Protein AF-A0A1V5HC84-F1 (afdb_monomer)

Sequence (159 aa):
MSVFSDSDVIDPLKGIHGASIRNIYAVGKEGFVMSFDPQDDAFPAVCSTSPAHGSEGVAVDADISAVFSAVMDPATVTGDTFTLVAGSDTVEGTVFYSDNTAVFDPDGNLAYATTYTATLSANVKDNLGVPLENDFRWTFTTQNEPTDKDGSCFISVAR

Secondary structure (DSSP, 8-state):
--PPPTT--PPP-TT--S----EEEEETTTEEEEE--TTSS----EEEEESPTTEEEE-TT--EEEEESS-B-GGG-STTTEEEEETTEEEPEEEEEETTEEEEEESSPPPTT-EEEEEE-TT-BBTTSPBPSS-EEEEEEEPPP---TT---------

Radius of gyration: 26.79 Å; Cα contacts (8 Å, |Δi|>4): 283; chains: 1; bounding box: 87×26×86 Å

Solvent-accessible surface area (backbone atoms only — not comparable to full-atom values): 9696 Å² total; per-residue (Å²): 142,82,84,84,69,101,76,77,77,74,72,82,77,88,72,85,80,66,74,70,76,78,49,87,46,75,48,82,96,80,46,71,52,78,50,76,61,90,75,57,74,71,56,45,43,78,75,47,49,39,69,41,72,73,38,69,61,37,63,44,81,57,57,41,36,39,32,42,74,44,63,55,29,62,91,37,56,34,59,91,29,48,42,41,29,46,8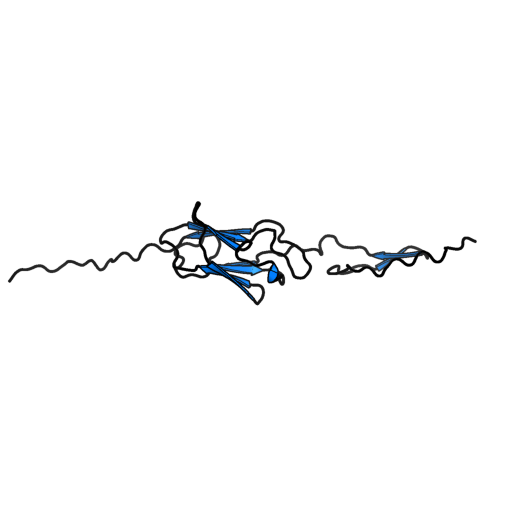8,88,46,74,59,64,52,50,55,46,69,56,94,40,28,42,36,39,40,56,78,58,68,52,6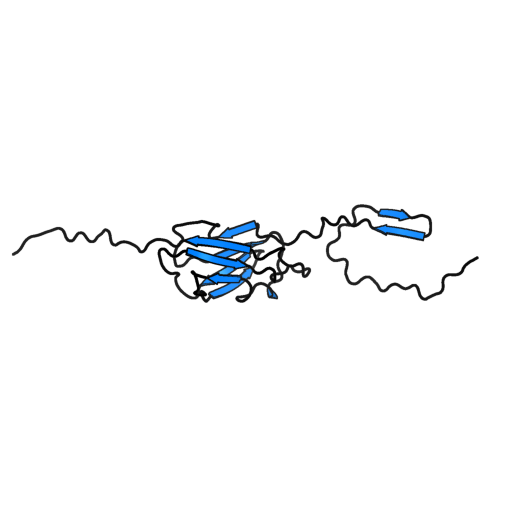3,59,64,36,59,35,40,40,35,38,38,33,74,29,24,29,75,84,67,50,36,28,84,52,65,48,73,43,36,35,24,24,25,67,70,86,72,74,83,76,73,70,88,78,78,88,79,92,132

Structure (mmCIF, N/CA/C/O backbone):
data_AF-A0A1V5HC84-F1
#
_entry.id   AF-A0A1V5HC84-F1
#
loop_
_atom_site.group_PDB
_atom_site.id
_atom_site.type_symbol
_atom_site.label_atom_id
_atom_site.label_alt_id
_atom_site.label_comp_id
_atom_site.label_asym_id
_atom_site.label_entity_id
_atom_site.label_seq_id
_atom_site.pdbx_PDB_ins_code
_atom_site.Cartn_x
_atom_site.Cartn_y
_atom_site.Cartn_z
_atom_site.occupancy
_atom_site.B_iso_or_equiv
_atom_site.auth_seq_id
_atom_site.auth_comp_id
_atom_site.auth_asym_id
_atom_site.auth_atom_id
_atom_site.pdbx_PDB_model_num
ATOM 1 N N . MET A 1 1 ? 41.690 11.823 -46.486 1.00 42.50 1 MET A N 1
ATOM 2 C CA . MET A 1 1 ? 42.104 10.426 -46.261 1.00 42.50 1 MET A CA 1
ATOM 3 C C . MET A 1 1 ? 42.328 10.283 -44.769 1.00 42.50 1 MET A C 1
ATOM 5 O O . MET A 1 1 ? 43.364 10.716 -44.291 1.00 42.50 1 MET A O 1
ATOM 9 N N . SER A 1 2 ? 41.332 9.815 -44.023 1.00 35.59 2 SER A N 1
ATOM 10 C CA . SER A 1 2 ? 41.530 9.456 -42.620 1.00 35.59 2 SER A CA 1
ATOM 11 C C . SER A 1 2 ? 40.749 8.178 -42.387 1.00 35.59 2 SER A C 1
ATOM 13 O O . SER A 1 2 ? 39.545 8.133 -42.619 1.00 35.59 2 SER A O 1
ATOM 15 N N . VAL A 1 3 ? 41.498 7.128 -42.092 1.00 36.50 3 VAL A N 1
ATOM 16 C CA . VAL A 1 3 ? 41.033 5.774 -41.818 1.00 36.50 3 VAL A CA 1
ATOM 17 C C . VAL A 1 3 ? 40.654 5.708 -40.341 1.00 36.50 3 VAL A C 1
ATOM 19 O O . VAL A 1 3 ? 41.474 6.063 -39.496 1.00 36.50 3 VAL A O 1
ATOM 22 N N . PHE A 1 4 ? 39.425 5.298 -40.033 1.00 37.28 4 PHE A N 1
ATOM 23 C CA . PHE A 1 4 ? 39.030 4.939 -38.670 1.00 37.28 4 PHE A CA 1
ATOM 24 C C . PHE A 1 4 ? 39.433 3.475 -38.420 1.00 37.28 4 PHE A C 1
ATOM 26 O O . PHE A 1 4 ? 39.323 2.639 -39.318 1.00 37.28 4 PHE A O 1
ATOM 33 N N . SER A 1 5 ? 40.020 3.210 -37.250 1.00 32.47 5 SER A N 1
ATOM 34 C CA . SER A 1 5 ? 40.596 1.920 -36.841 1.00 32.47 5 SER A CA 1
ATOM 35 C C . SER A 1 5 ? 39.511 0.990 -36.294 1.00 32.47 5 SER A C 1
ATOM 37 O O . SER A 1 5 ? 38.533 1.462 -35.729 1.00 32.47 5 SER A O 1
ATOM 39 N N . ASP A 1 6 ? 39.723 -0.324 -36.416 1.00 42.00 6 ASP A N 1
ATOM 40 C CA . ASP A 1 6 ? 38.833 -1.451 -36.063 1.00 42.00 6 ASP A CA 1
ATOM 41 C C . ASP A 1 6 ? 38.578 -1.614 -34.542 1.00 42.00 6 ASP A C 1
ATOM 43 O O . ASP A 1 6 ? 38.610 -2.706 -33.988 1.00 42.00 6 ASP A O 1
ATOM 47 N N . SER A 1 7 ? 38.403 -0.508 -33.818 1.00 43.16 7 SER A N 1
ATOM 48 C CA . SER A 1 7 ? 38.187 -0.474 -32.363 1.00 43.16 7 SER A CA 1
ATOM 49 C C . SER A 1 7 ? 36.873 0.209 -31.964 1.00 43.16 7 SER A C 1
ATOM 51 O O . SER A 1 7 ? 36.592 0.310 -30.775 1.00 43.16 7 SER A O 1
ATOM 53 N N . ASP A 1 8 ? 36.046 0.613 -32.935 1.00 42.12 8 ASP A N 1
ATOM 54 C CA . ASP A 1 8 ? 34.770 1.320 -32.721 1.00 42.12 8 ASP A CA 1
ATOM 55 C C . ASP A 1 8 ? 33.550 0.378 -32.660 1.00 42.12 8 ASP A C 1
ATOM 57 O O . ASP A 1 8 ? 32.413 0.778 -32.923 1.00 42.12 8 ASP A O 1
ATOM 61 N N . VAL A 1 9 ? 33.758 -0.895 -32.307 1.00 41.84 9 VAL A N 1
ATOM 62 C CA . VAL A 1 9 ? 32.649 -1.799 -31.975 1.00 41.84 9 VAL A CA 1
ATOM 63 C C . VAL A 1 9 ? 32.125 -1.396 -30.597 1.00 41.84 9 VAL A C 1
ATOM 65 O O . VAL A 1 9 ? 32.580 -1.896 -29.573 1.00 41.84 9 VAL A O 1
ATOM 68 N N . ILE A 1 10 ? 31.191 -0.443 -30.568 1.00 45.38 10 ILE A N 1
ATOM 69 C CA . ILE A 1 10 ? 30.398 -0.157 -29.372 1.00 45.38 10 ILE A CA 1
ATOM 70 C C . ILE A 1 10 ? 29.567 -1.417 -29.096 1.00 45.38 10 ILE A C 1
ATOM 72 O O . ILE A 1 10 ? 28.812 -1.854 -29.969 1.00 45.38 10 ILE A O 1
ATOM 76 N N . ASP A 1 11 ? 29.733 -2.018 -27.916 1.00 44.12 11 ASP A N 1
ATOM 77 C CA . ASP A 1 11 ? 28.953 -3.182 -27.488 1.00 44.12 11 ASP A CA 1
ATOM 78 C C . ASP A 1 11 ? 27.448 -2.961 -27.753 1.00 44.12 11 ASP A C 1
ATOM 80 O O . ASP A 1 11 ? 26.952 -1.842 -27.568 1.00 44.12 11 ASP A O 1
ATOM 84 N N . PRO A 1 12 ? 26.685 -3.996 -28.164 1.00 40.12 12 PRO A N 1
ATOM 85 C CA . PRO A 1 12 ? 25.242 -3.870 -28.320 1.00 40.12 12 PRO A CA 1
ATOM 86 C C . PRO A 1 12 ? 24.648 -3.386 -26.996 1.00 40.12 12 PRO A C 1
ATOM 88 O O . PRO A 1 12 ? 24.778 -4.056 -25.970 1.00 40.12 12 PRO A O 1
ATOM 91 N N . LEU A 1 13 ? 24.032 -2.200 -27.026 1.00 42.53 13 LEU A N 1
ATOM 92 C CA . LEU A 1 13 ? 23.479 -1.523 -25.856 1.00 42.53 13 LEU A CA 1
ATOM 93 C C . LEU A 1 13 ? 22.470 -2.435 -25.151 1.00 42.53 13 LEU A C 1
ATOM 95 O O . LEU A 1 13 ? 21.302 -2.536 -25.528 1.00 42.53 13 LEU A O 1
ATOM 99 N N . LYS A 1 14 ? 22.935 -3.102 -24.099 1.00 44.41 14 LYS A N 1
ATOM 100 C CA . LYS A 1 14 ? 22.118 -3.874 -23.171 1.00 44.41 14 LYS A CA 1
ATOM 101 C C . LYS A 1 14 ? 21.390 -2.867 -22.274 1.00 44.41 14 LYS A C 1
ATOM 103 O O . LYS A 1 14 ? 21.866 -2.568 -21.186 1.00 44.41 14 LYS A O 1
ATOM 108 N N . GLY A 1 15 ? 20.306 -2.260 -22.765 1.00 38.81 15 GLY A N 1
ATOM 109 C CA . GLY A 1 15 ? 19.580 -1.280 -21.949 1.00 38.81 15 GLY A CA 1
ATOM 110 C C . GLY A 1 15 ? 18.529 -0.377 -22.591 1.00 38.81 15 GLY A C 1
ATOM 111 O O . GLY A 1 15 ? 18.081 0.526 -21.899 1.00 38.81 15 GLY A O 1
ATOM 112 N N . ILE A 1 16 ? 18.089 -0.556 -23.843 1.00 43.66 16 ILE A N 1
ATOM 113 C CA . ILE A 1 16 ? 16.933 0.229 -24.328 1.00 43.66 16 ILE A CA 1
ATOM 114 C C . ILE A 1 16 ? 15.645 -0.519 -23.981 1.00 43.66 16 ILE A C 1
ATOM 116 O O . ILE A 1 16 ? 15.026 -1.158 -24.827 1.00 43.66 16 ILE A O 1
ATOM 120 N N . HIS A 1 17 ? 15.281 -0.507 -22.703 1.00 41.09 17 HIS A N 1
ATOM 121 C CA . HIS A 1 17 ? 13.980 -0.971 -22.240 1.00 41.09 17 HIS A CA 1
ATOM 122 C C . HIS A 1 17 ? 13.134 0.276 -21.963 1.00 41.09 17 HIS A C 1
ATOM 124 O O . HIS A 1 17 ? 13.370 0.955 -20.976 1.00 41.09 17 HIS A O 1
ATOM 130 N N . GLY A 1 18 ? 12.215 0.617 -22.875 1.00 43.56 18 GLY A N 1
ATOM 131 C CA . GLY A 1 18 ? 11.195 1.655 -22.649 1.00 43.56 18 GLY A CA 1
ATOM 132 C C . GLY A 1 18 ? 11.148 2.813 -23.651 1.00 43.56 18 GLY A C 1
ATOM 133 O O . GLY A 1 18 ? 10.075 3.347 -23.884 1.00 43.56 18 GLY A O 1
ATOM 134 N N . ALA A 1 19 ? 12.244 3.180 -24.319 1.00 44.97 19 ALA A N 1
ATOM 135 C CA . ALA A 1 19 ? 12.236 4.397 -25.138 1.00 44.97 19 ALA A CA 1
ATOM 136 C C . ALA A 1 19 ? 11.497 4.238 -26.486 1.00 44.97 19 ALA A C 1
ATOM 138 O O . ALA A 1 19 ? 12.014 3.604 -27.414 1.00 44.97 19 ALA A O 1
ATOM 139 N N . SER A 1 20 ? 10.335 4.882 -26.646 1.00 48.16 20 SER A N 1
ATOM 140 C CA . SER A 1 20 ? 9.715 5.080 -27.958 1.00 48.16 20 SER A CA 1
ATOM 141 C C . SER A 1 20 ? 10.559 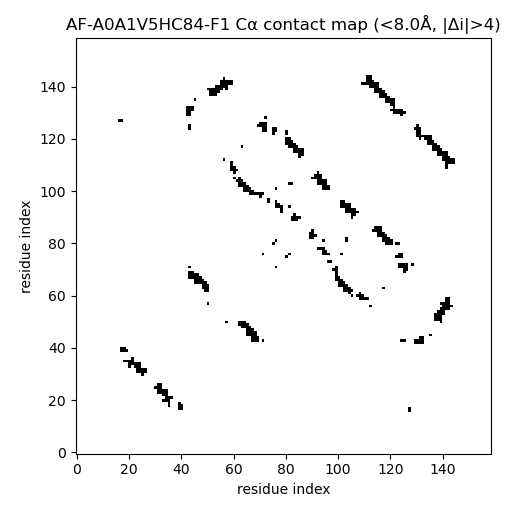6.061 -28.778 1.00 48.16 20 SER A C 1
ATOM 143 O O . SER A 1 20 ? 10.581 7.271 -28.539 1.00 48.16 20 SER A O 1
ATOM 145 N N . ILE A 1 21 ? 11.305 5.549 -29.760 1.00 52.12 21 ILE A N 1
ATOM 146 C CA . ILE A 1 21 ? 12.053 6.384 -30.708 1.00 52.12 21 ILE A CA 1
ATOM 147 C C . ILE A 1 21 ? 11.028 7.124 -31.579 1.00 52.12 21 ILE A C 1
ATOM 149 O O . ILE A 1 21 ? 10.529 6.572 -32.559 1.00 52.12 21 ILE A O 1
ATOM 153 N N . ARG A 1 22 ? 10.696 8.376 -31.235 1.00 45.62 22 ARG A N 1
ATOM 154 C CA . ARG A 1 22 ? 9.749 9.185 -32.026 1.00 45.62 22 ARG A CA 1
ATOM 155 C C . ARG A 1 22 ? 10.325 9.575 -33.384 1.00 45.62 22 ARG A C 1
ATOM 157 O O . ARG A 1 22 ? 9.687 9.350 -34.408 1.00 45.62 22 ARG A O 1
ATOM 164 N N . ASN A 1 23 ? 11.523 10.160 -33.398 1.00 44.16 23 ASN A N 1
ATOM 165 C CA . ASN A 1 23 ? 12.083 10.764 -34.603 1.00 44.16 23 ASN A CA 1
ATOM 166 C C . ASN A 1 23 ? 13.476 10.237 -34.916 1.00 44.16 23 ASN A C 1
ATOM 168 O O . ASN A 1 23 ? 14.346 10.165 -34.043 1.00 44.16 23 ASN A O 1
ATOM 172 N N . ILE A 1 24 ? 13.673 9.949 -36.206 1.00 54.66 24 ILE A N 1
ATOM 173 C CA . ILE A 1 24 ? 14.945 9.522 -36.763 1.00 54.66 24 ILE A CA 1
ATOM 174 C C . ILE A 1 24 ? 15.551 10.627 -37.656 1.00 54.66 24 ILE A C 1
ATOM 176 O O . ILE A 1 24 ? 15.213 10.742 -38.829 1.00 54.66 24 ILE A O 1
ATOM 180 N N . TYR A 1 25 ? 16.435 11.469 -37.110 1.00 54.53 25 TYR A N 1
ATOM 181 C CA . TYR A 1 25 ? 17.248 12.461 -37.820 1.00 54.53 25 TYR A CA 1
ATOM 182 C C . TYR A 1 25 ? 18.607 11.934 -38.303 1.00 54.53 25 TYR A C 1
ATOM 184 O O . TYR A 1 25 ? 19.512 11.668 -37.507 1.00 54.53 25 TYR A O 1
ATOM 192 N N . ALA A 1 26 ? 18.797 11.870 -39.620 1.00 52.59 26 ALA A N 1
ATOM 193 C CA . ALA A 1 26 ? 20.124 11.681 -40.200 1.00 52.59 26 ALA A CA 1
ATOM 194 C C . ALA A 1 26 ? 21.032 12.881 -39.868 1.00 52.59 26 ALA A C 1
ATOM 196 O O . ALA A 1 26 ? 20.659 14.032 -40.103 1.00 52.59 26 ALA A O 1
ATOM 197 N N . VAL A 1 27 ? 22.234 12.615 -39.360 1.00 53.31 27 VAL A N 1
ATOM 198 C CA . VAL A 1 27 ? 23.255 13.630 -39.086 1.00 53.31 27 VAL A CA 1
ATOM 199 C C . VAL A 1 27 ? 24.407 13.444 -40.057 1.00 53.31 27 VAL A C 1
ATOM 201 O O . VAL A 1 27 ? 25.345 12.675 -39.847 1.00 53.31 27 VAL A O 1
ATOM 204 N N . GLY A 1 28 ? 24.316 14.175 -41.167 1.00 64.44 28 GLY A N 1
ATOM 205 C CA . GLY A 1 28 ? 25.318 14.129 -42.225 1.00 64.44 28 GLY A CA 1
ATOM 206 C C . GLY A 1 28 ? 25.493 12.720 -42.800 1.00 64.44 28 GLY A C 1
ATOM 207 O O . GLY A 1 28 ? 24.524 11.997 -43.009 1.00 64.44 28 GLY A O 1
ATOM 208 N N . LYS A 1 29 ? 26.743 12.350 -43.088 1.00 54.66 29 LYS A N 1
ATOM 209 C CA . LYS A 1 29 ? 27.121 11.026 -43.619 1.00 54.66 29 LYS A CA 1
ATOM 210 C C . LYS A 1 29 ? 27.523 10.042 -42.513 1.00 54.66 29 LYS A C 1
ATOM 212 O O . LYS A 1 29 ? 27.851 8.903 -42.816 1.00 54.66 29 LYS A O 1
ATOM 217 N N . GLU A 1 30 ? 27.533 10.513 -41.267 1.00 56.09 30 GLU A N 1
ATOM 218 C CA . GLU A 1 30 ? 28.289 9.919 -40.159 1.00 56.09 30 GLU A CA 1
ATOM 219 C C . GLU A 1 30 ? 27.384 9.274 -39.100 1.00 56.09 30 GLU A C 1
ATOM 221 O O . GLU A 1 30 ? 27.877 8.687 -38.145 1.00 56.09 30 GLU A O 1
ATOM 226 N N . GLY A 1 31 ? 26.058 9.344 -39.254 1.00 56.41 31 GLY A N 1
ATOM 227 C CA . GLY A 1 31 ? 25.159 8.548 -38.427 1.00 56.41 31 GLY A CA 1
ATOM 228 C C . GLY A 1 31 ? 23.759 9.114 -38.262 1.00 56.41 31 GLY A C 1
ATOM 229 O O . GLY A 1 31 ? 23.346 10.076 -38.908 1.00 56.41 31 GLY A O 1
ATOM 230 N N . PHE A 1 32 ? 23.020 8.463 -37.376 1.00 65.12 32 PHE A N 1
ATOM 231 C CA . PHE A 1 32 ? 21.646 8.762 -37.020 1.00 65.12 32 PHE A CA 1
ATOM 232 C C . PHE A 1 32 ? 21.602 9.183 -35.535 1.00 65.12 32 PHE A C 1
ATOM 234 O O . PHE A 1 32 ? 22.146 8.464 -34.699 1.00 65.12 32 PHE A O 1
ATOM 241 N N . VAL A 1 33 ? 20.994 10.333 -35.193 1.00 56.69 33 VAL A N 1
ATOM 242 C CA . VAL A 1 33 ? 20.792 10.738 -33.782 1.00 56.69 33 VAL A CA 1
ATOM 243 C C . VAL A 1 33 ? 19.372 10.443 -33.323 1.00 56.69 33 VAL A C 1
ATOM 245 O O . VAL A 1 33 ? 18.403 11.008 -33.830 1.00 56.69 33 VAL A O 1
ATOM 248 N N . MET A 1 34 ? 19.247 9.577 -32.324 1.00 57.22 34 MET A N 1
ATOM 249 C CA . MET A 1 34 ? 17.974 9.307 -31.660 1.00 57.22 34 MET A CA 1
ATOM 250 C C . MET A 1 34 ? 17.628 10.472 -30.734 1.00 57.22 34 MET A C 1
ATOM 252 O O . MET A 1 34 ? 18.382 10.779 -29.814 1.00 57.22 34 MET A O 1
ATOM 256 N N . SER A 1 35 ? 16.495 11.131 -30.982 1.00 52.38 35 SER A N 1
ATOM 257 C CA . SER A 1 35 ? 15.913 12.051 -30.006 1.00 52.38 35 SER A CA 1
ATOM 258 C C . SER A 1 35 ? 15.035 11.241 -29.067 1.00 52.38 35 SER A C 1
ATOM 260 O O . SER A 1 35 ? 13.996 10.729 -29.483 1.00 52.38 35 SER A O 1
ATOM 262 N N . PHE A 1 36 ? 15.457 11.138 -27.814 1.00 53.03 36 PHE A N 1
ATOM 263 C CA . PHE A 1 36 ? 14.631 10.604 -26.742 1.00 53.03 36 PHE A CA 1
ATOM 264 C C . PHE A 1 36 ? 13.775 11.739 -26.187 1.00 53.03 36 PHE A C 1
ATOM 266 O O . PHE A 1 36 ? 14.276 12.840 -25.959 1.00 53.03 36 PHE A O 1
ATOM 273 N N . ASP A 1 37 ? 12.481 11.491 -26.031 1.00 46.78 37 ASP A N 1
ATOM 274 C CA . ASP A 1 37 ? 11.596 12.391 -25.304 1.00 46.78 37 ASP A CA 1
ATOM 275 C C . ASP A 1 37 ? 11.717 12.019 -23.818 1.00 46.78 37 ASP A C 1
ATOM 277 O O . ASP A 1 37 ? 11.322 10.911 -23.456 1.00 46.78 37 ASP A O 1
ATOM 281 N N . PRO A 1 38 ? 12.292 12.866 -22.945 1.00 48.75 38 PRO A N 1
ATOM 282 C CA . PRO A 1 38 ? 12.490 12.538 -21.530 1.00 48.75 38 PRO A CA 1
ATOM 283 C C . PRO A 1 38 ? 11.176 12.379 -20.737 1.00 48.75 38 PRO A C 1
ATOM 285 O O . PRO A 1 38 ? 11.217 12.213 -19.524 1.00 48.75 38 PRO A O 1
ATOM 288 N N . GLN A 1 39 ? 10.015 12.446 -21.399 1.00 41.56 39 GLN A N 1
ATOM 289 C CA . GLN A 1 39 ? 8.700 12.145 -20.829 1.00 41.56 39 GLN A CA 1
ATOM 290 C C . GLN A 1 39 ? 8.257 10.677 -20.977 1.00 41.56 39 GLN A C 1
ATOM 292 O O . GLN A 1 39 ? 7.197 10.337 -20.463 1.00 41.56 39 GLN A O 1
ATOM 297 N N . ASP A 1 40 ? 9.024 9.814 -21.653 1.00 48.00 40 ASP A N 1
ATOM 298 C CA . ASP A 1 40 ? 8.654 8.401 -21.883 1.00 48.00 40 ASP A CA 1
ATOM 299 C C . ASP A 1 40 ? 9.285 7.426 -20.869 1.00 48.00 40 ASP A C 1
ATOM 301 O O . ASP A 1 40 ? 9.465 6.247 -21.151 1.00 48.00 40 ASP A O 1
ATOM 305 N N . ASP A 1 41 ? 9.635 7.937 -19.687 1.00 54.19 41 ASP A N 1
ATOM 306 C CA . ASP A 1 41 ? 9.989 7.155 -18.498 1.00 54.19 41 ASP A CA 1
ATOM 307 C C . ASP A 1 41 ? 8.995 7.550 -17.397 1.00 54.19 41 ASP A C 1
ATOM 309 O O . ASP A 1 41 ? 9.298 8.254 -16.430 1.00 54.19 41 ASP A O 1
ATOM 313 N N . ALA A 1 42 ? 7.719 7.254 -17.658 1.00 72.19 42 ALA A N 1
ATOM 314 C CA . ALA A 1 42 ? 6.647 7.576 -16.733 1.00 72.19 42 ALA A CA 1
ATOM 315 C C . ALA A 1 42 ? 6.786 6.672 -15.507 1.00 72.19 42 ALA A C 1
ATOM 317 O O . ALA A 1 42 ? 6.553 5.467 -15.599 1.00 72.19 42 ALA A O 1
ATOM 318 N N . PHE A 1 43 ? 7.150 7.263 -14.366 1.00 84.75 43 PHE A N 1
ATOM 319 C CA . PHE A 1 43 ? 7.140 6.567 -13.084 1.00 84.75 43 PHE A CA 1
ATOM 320 C C . PHE A 1 43 ? 5.811 5.816 -12.905 1.00 84.75 43 PHE A C 1
ATOM 322 O O . PHE A 1 43 ? 4.743 6.382 -13.186 1.00 84.75 43 PHE A O 1
ATOM 329 N N . PRO A 1 44 ? 5.840 4.566 -12.415 1.00 89.44 44 PRO A N 1
ATOM 330 C CA . PRO A 1 44 ? 4.626 3.892 -12.003 1.00 89.44 44 PRO A CA 1
ATOM 331 C C . PRO A 1 44 ? 3.889 4.742 -10.963 1.00 89.44 44 PRO A C 1
ATOM 333 O O . PRO A 1 44 ? 4.494 5.383 -10.101 1.00 89.44 44 PRO A O 1
ATOM 336 N N . ALA A 1 45 ? 2.566 4.753 -11.051 1.00 90.12 45 ALA A N 1
ATOM 337 C CA . ALA A 1 45 ? 1.697 5.521 -10.174 1.00 90.12 45 ALA A CA 1
ATOM 338 C C . ALA A 1 45 ? 0.607 4.620 -9.598 1.00 90.12 45 ALA A C 1
ATOM 340 O O . ALA A 1 45 ? 0.226 3.623 -10.208 1.00 90.12 45 ALA A O 1
ATOM 341 N N . VAL A 1 46 ? 0.069 4.996 -8.440 1.00 95.56 46 VAL A N 1
ATOM 342 C CA . VAL A 1 46 ? -1.124 4.357 -7.876 1.00 95.56 46 VAL A CA 1
ATOM 343 C C . VAL A 1 46 ? -2.360 5.040 -8.464 1.00 95.56 46 VAL A C 1
ATOM 345 O O . VAL A 1 46 ? -2.573 6.235 -8.266 1.00 95.56 46 VAL A O 1
ATOM 348 N N . CYS A 1 47 ? -3.168 4.292 -9.211 1.00 94.19 47 CYS A N 1
ATOM 349 C CA . CYS A 1 47 ? -4.386 4.781 -9.856 1.00 94.19 47 CYS A CA 1
ATOM 350 C C . CYS A 1 47 ? -5.579 4.830 -8.899 1.00 94.19 47 CYS A C 1
ATOM 352 O O . CYS A 1 47 ? -6.412 5.732 -8.993 1.00 94.19 47 CYS A O 1
ATOM 354 N N . SER A 1 48 ? -5.687 3.853 -8.001 1.00 95.19 48 SER A N 1
ATOM 355 C CA . SER A 1 48 ? -6.778 3.765 -7.031 1.00 95.19 48 SER A CA 1
ATOM 356 C C . SER A 1 48 ? -6.383 2.922 -5.825 1.00 95.19 48 SER A C 1
ATOM 358 O O . SER A 1 48 ? -5.477 2.091 -5.900 1.00 95.19 48 SER A O 1
ATOM 360 N N . THR A 1 49 ? -7.090 3.133 -4.716 1.00 98.38 49 THR A N 1
ATOM 361 C CA . THR A 1 49 ? -6.957 2.332 -3.498 1.00 98.38 49 THR A CA 1
ATOM 362 C C . THR A 1 49 ? -8.319 1.885 -2.993 1.00 98.38 49 THR A C 1
ATOM 364 O O . THR A 1 49 ? -9.327 2.569 -3.196 1.00 98.38 49 THR A O 1
ATOM 367 N N . SER A 1 50 ? -8.340 0.754 -2.299 1.00 97.56 50 SER A N 1
ATOM 368 C CA . SER A 1 50 ? -9.477 0.300 -1.507 1.00 97.56 50 SER A CA 1
ATOM 369 C C . SER A 1 50 ? -8.960 -0.144 -0.141 1.00 97.56 50 SER A C 1
ATOM 371 O O . SER A 1 50 ? -8.171 -1.071 -0.105 1.00 97.56 50 SER A O 1
ATOM 373 N N . PRO A 1 51 ? -9.351 0.478 0.975 1.00 98.31 51 PRO A N 1
ATOM 374 C CA . PRO A 1 51 ? -10.251 1.619 1.061 1.00 98.31 51 PRO A CA 1
ATOM 375 C C . PRO A 1 51 ? -9.710 2.865 0.344 1.00 98.31 51 PRO A C 1
ATOM 377 O O . PRO A 1 51 ? -8.498 3.072 0.218 1.00 98.31 51 PRO A O 1
ATOM 380 N N . ALA A 1 52 ? -10.624 3.705 -0.145 1.00 97.81 52 ALA A N 1
ATOM 381 C CA . ALA A 1 52 ? -10.257 4.979 -0.755 1.00 97.81 52 ALA A CA 1
ATOM 382 C C . ALA A 1 52 ? -9.654 5.923 0.300 1.00 97.81 52 ALA A C 1
ATOM 384 O O . ALA A 1 52 ? -10.029 5.869 1.476 1.00 97.81 52 ALA A O 1
ATOM 385 N N . HIS A 1 53 ? -8.750 6.809 -0.122 1.00 97.56 53 HIS A N 1
ATOM 386 C CA . HIS A 1 53 ? -8.164 7.816 0.763 1.00 97.56 53 HIS A CA 1
ATOM 387 C C . HIS A 1 53 ? -9.247 8.655 1.463 1.00 97.56 53 HIS A C 1
ATOM 389 O O . HIS A 1 53 ? -10.119 9.225 0.808 1.00 97.56 53 HIS A O 1
ATOM 395 N N . GLY A 1 54 ? -9.174 8.738 2.791 1.00 96.88 54 GLY A N 1
ATOM 396 C CA . GLY A 1 54 ? -10.113 9.472 3.635 1.00 96.88 54 GLY A CA 1
ATOM 397 C C . GLY A 1 54 ? -11.464 8.783 3.842 1.00 96.88 54 GLY A C 1
ATOM 398 O O . GLY A 1 54 ? -12.384 9.422 4.343 1.00 96.88 54 GLY A O 1
ATOM 399 N N . SER A 1 55 ? -11.617 7.514 3.451 1.00 97.62 55 SER A N 1
ATOM 400 C CA . SER A 1 55 ? -12.855 6.768 3.709 1.00 97.62 55 SER A CA 1
ATOM 401 C C . SER A 1 55 ? -13.079 6.525 5.204 1.00 97.62 55 SER A C 1
ATOM 403 O O . SER A 1 55 ? -12.139 6.326 5.972 1.00 97.62 55 SER A O 1
ATOM 405 N N . GLU A 1 56 ? -14.346 6.527 5.608 1.00 97.75 56 GLU A N 1
ATOM 406 C CA . GLU A 1 56 ? -14.800 6.248 6.971 1.00 97.75 56 GLU A CA 1
ATOM 407 C C . GLU A 1 56 ? -15.755 5.051 6.962 1.00 97.75 56 GLU A C 1
ATOM 409 O O . GLU A 1 56 ? -16.348 4.728 5.930 1.00 97.75 56 GLU A O 1
ATOM 414 N N . GLY A 1 57 ? -15.946 4.407 8.115 1.00 96.56 57 GLY A N 1
ATOM 415 C CA . GLY A 1 57 ? -16.877 3.283 8.216 1.00 96.56 57 GLY A CA 1
ATOM 416 C C . GLY A 1 57 ? -16.366 2.004 7.553 1.00 96.56 57 GLY A C 1
ATOM 417 O O . GLY A 1 57 ? -17.168 1.137 7.215 1.00 96.56 57 GLY A O 1
ATOM 418 N N . VAL A 1 58 ? -15.053 1.888 7.346 1.00 98.00 58 VAL A N 1
ATOM 419 C CA . VAL A 1 58 ? -14.438 0.705 6.735 1.00 98.00 58 VAL A CA 1
ATOM 420 C C . VAL A 1 58 ? -14.640 -0.510 7.641 1.00 98.00 58 VAL A C 1
ATOM 422 O O . VAL A 1 58 ? -14.481 -0.415 8.861 1.00 98.00 58 VAL A O 1
ATOM 425 N N . ALA A 1 59 ? -15.003 -1.652 7.060 1.00 97.94 59 ALA A N 1
ATOM 426 C CA . ALA A 1 59 ? -15.154 -2.888 7.817 1.00 97.94 59 ALA A CA 1
ATOM 427 C C . ALA A 1 59 ? -13.821 -3.279 8.484 1.00 97.94 59 ALA A C 1
ATOM 429 O O . ALA A 1 59 ? -12.744 -3.036 7.945 1.00 97.94 59 ALA A O 1
ATOM 430 N N . VAL A 1 60 ? -13.884 -3.844 9.688 1.00 97.94 60 VAL A N 1
ATOM 431 C CA . VAL A 1 60 ? -12.672 -4.190 10.452 1.00 97.94 60 VAL A CA 1
ATOM 432 C C . VAL A 1 60 ? -11.928 -5.400 9.882 1.00 97.94 60 VAL A C 1
ATOM 434 O O . VAL A 1 60 ? -10.772 -5.610 10.213 1.00 97.94 60 VAL A O 1
ATOM 437 N N . ASP A 1 61 ? -12.579 -6.184 9.033 1.00 97.06 61 ASP A N 1
ATOM 438 C CA . ASP A 1 61 ? -12.054 -7.335 8.292 1.00 97.06 61 ASP A CA 1
ATOM 439 C C . ASP A 1 61 ? -11.739 -6.984 6.825 1.00 97.06 61 ASP A C 1
ATOM 441 O O . ASP A 1 61 ? -11.671 -7.865 5.974 1.00 97.06 61 ASP A O 1
ATOM 445 N N . ALA A 1 62 ? -11.612 -5.693 6.503 1.00 96.38 62 ALA A N 1
ATOM 446 C CA . ALA A 1 62 ? -11.349 -5.251 5.142 1.00 96.38 62 ALA A CA 1
ATOM 447 C C . ALA A 1 62 ? -9.882 -5.448 4.741 1.00 96.38 62 ALA A C 1
ATOM 449 O O . ALA A 1 62 ? -8.977 -4.992 5.442 1.00 96.38 62 ALA A O 1
ATOM 450 N N . ASP A 1 63 ? -9.684 -5.991 3.541 1.00 97.75 63 ASP A N 1
ATOM 451 C CA . ASP A 1 63 ? -8.404 -5.957 2.838 1.00 97.75 63 ASP A CA 1
ATOM 452 C C . ASP A 1 63 ? -8.062 -4.541 2.365 1.00 97.75 63 ASP A C 1
ATOM 454 O O . ASP A 1 63 ? -8.937 -3.730 2.030 1.00 97.75 63 ASP A O 1
ATOM 458 N N . ILE A 1 64 ? -6.762 -4.268 2.262 1.00 98.44 64 ILE A N 1
ATOM 459 C CA . ILE A 1 64 ? -6.229 -2.989 1.808 1.00 98.44 64 ILE A CA 1
ATOM 460 C C . ILE A 1 64 ? -5.513 -3.208 0.479 1.00 98.44 64 ILE A C 1
ATOM 462 O O . ILE A 1 64 ? -4.545 -3.948 0.401 1.00 98.44 64 ILE A O 1
ATOM 466 N N . SER A 1 65 ? -5.948 -2.546 -0.585 1.00 98.19 65 SER A N 1
ATOM 467 C CA . SER A 1 65 ? -5.407 -2.723 -1.926 1.00 98.19 65 SER A CA 1
ATOM 468 C C . SER A 1 65 ? -5.083 -1.418 -2.639 1.00 98.19 65 SER A C 1
ATOM 470 O O . SER A 1 65 ? -5.639 -0.354 -2.346 1.00 98.19 65 SER A O 1
ATOM 472 N N . ALA A 1 66 ? -4.164 -1.523 -3.596 1.00 98.12 66 ALA A N 1
ATOM 473 C CA . ALA A 1 66 ? -3.722 -0.445 -4.465 1.00 98.12 66 ALA A CA 1
ATOM 474 C C . ALA A 1 66 ? -3.528 -0.963 -5.894 1.00 98.12 66 ALA A C 1
ATOM 476 O O . ALA A 1 66 ? -2.860 -1.976 -6.109 1.00 98.12 66 ALA A O 1
ATOM 477 N N . VAL A 1 67 ? -4.097 -0.251 -6.867 1.00 97.31 67 VAL A N 1
ATOM 478 C CA . VAL A 1 67 ? -3.979 -0.556 -8.299 1.00 97.31 67 VAL A CA 1
ATOM 479 C C . VAL A 1 67 ? -2.941 0.367 -8.922 1.00 97.31 67 VAL A C 1
ATOM 481 O O . VAL A 1 67 ? -3.027 1.585 -8.762 1.00 97.31 67 VAL A O 1
ATOM 484 N N . PHE A 1 68 ? -1.985 -0.193 -9.656 1.00 95.50 68 PHE A N 1
ATOM 485 C CA . PHE A 1 68 ? -0.897 0.550 -10.292 1.00 95.50 68 PHE A CA 1
ATOM 486 C C . PHE A 1 68 ? -1.170 0.845 -11.772 1.00 95.50 68 PHE A C 1
ATOM 488 O O . PHE A 1 68 ? -1.856 0.089 -12.459 1.00 95.50 68 PHE A O 1
ATOM 495 N N . SER A 1 69 ? -0.572 1.922 -12.286 1.00 89.69 69 SER A N 1
ATOM 496 C CA . SER A 1 69 ? -0.635 2.323 -13.699 1.00 89.69 69 SER A CA 1
ATOM 497 C C . SER A 1 69 ? 0.184 1.428 -14.635 1.00 89.69 69 SER A C 1
ATOM 499 O O . SER A 1 69 ? -0.014 1.468 -15.849 1.00 89.69 69 SER A O 1
ATOM 501 N N . ALA A 1 70 ? 1.102 0.635 -14.080 1.00 87.81 70 ALA A N 1
ATOM 502 C CA . ALA A 1 70 ? 2.018 -0.239 -14.800 1.00 87.81 70 ALA A CA 1
ATOM 503 C C . ALA A 1 70 ? 2.164 -1.586 -14.082 1.00 87.81 70 ALA A C 1
ATOM 505 O O . ALA A 1 70 ? 1.748 -1.747 -12.931 1.00 87.81 70 ALA A O 1
ATOM 506 N N . VAL A 1 71 ? 2.698 -2.583 -14.794 1.00 92.00 71 VAL A N 1
ATOM 507 C CA . VAL A 1 71 ? 2.951 -3.911 -14.220 1.00 92.00 71 VAL A CA 1
ATOM 508 C C . VAL A 1 71 ? 4.171 -3.819 -13.308 1.00 92.00 71 VAL A C 1
ATOM 510 O O . VAL A 1 71 ? 5.276 -3.544 -13.775 1.00 92.00 71 VAL A O 1
ATOM 513 N N . MET A 1 72 ? 3.950 -4.059 -12.020 1.00 94.38 72 MET A N 1
ATOM 514 C CA . MET A 1 72 ? 4.966 -4.007 -10.975 1.00 94.38 72 MET A CA 1
ATOM 515 C C . MET A 1 72 ? 5.768 -5.309 -10.919 1.00 94.38 72 MET A C 1
ATOM 517 O O . MET A 1 72 ? 5.233 -6.367 -11.255 1.00 94.38 72 MET A O 1
ATOM 521 N N . ASP A 1 73 ? 7.020 -5.234 -10.466 1.00 95.00 73 ASP A N 1
ATOM 522 C CA . ASP A 1 73 ? 7.820 -6.407 -10.117 1.00 95.00 73 ASP A CA 1
ATOM 523 C C . ASP A 1 73 ? 7.294 -6.987 -8.792 1.00 95.00 73 ASP A C 1
ATOM 525 O O . ASP A 1 73 ? 7.472 -6.356 -7.737 1.00 95.00 73 ASP A O 1
ATOM 529 N N . PRO A 1 74 ? 6.681 -8.189 -8.803 1.00 95.00 74 PRO A N 1
ATOM 530 C CA . PRO A 1 74 ? 6.122 -8.803 -7.602 1.00 95.00 74 PRO A CA 1
ATOM 531 C C . PRO A 1 74 ? 7.163 -9.024 -6.498 1.00 95.00 74 PRO A C 1
ATOM 533 O O . PRO A 1 74 ? 6.806 -9.038 -5.326 1.00 95.00 74 PRO A O 1
ATOM 536 N N . ALA A 1 75 ? 8.450 -9.169 -6.838 1.00 95.69 75 ALA A N 1
ATOM 537 C CA . ALA A 1 75 ? 9.512 -9.349 -5.849 1.00 95.69 75 ALA A CA 1
ATOM 538 C C . ALA A 1 75 ? 9.770 -8.086 -5.009 1.00 95.69 75 ALA A C 1
ATOM 540 O O . ALA A 1 75 ? 10.395 -8.167 -3.952 1.00 95.69 75 ALA A O 1
ATOM 541 N N . THR A 1 76 ? 9.303 -6.925 -5.477 1.00 96.75 76 THR A N 1
ATOM 542 C CA . THR A 1 76 ? 9.442 -5.640 -4.778 1.00 96.75 76 THR A CA 1
ATOM 543 C C . THR A 1 76 ? 8.193 -5.227 -4.009 1.00 96.75 76 THR A C 1
ATOM 545 O O . THR A 1 76 ? 8.266 -4.278 -3.236 1.00 96.75 76 THR A O 1
ATOM 548 N N . VAL A 1 77 ? 7.074 -5.936 -4.186 1.00 97.25 77 VAL A N 1
ATOM 549 C CA . VAL A 1 77 ? 5.813 -5.719 -3.466 1.00 97.25 77 VAL A CA 1
ATOM 550 C C . VAL A 1 77 ? 5.743 -6.727 -2.318 1.00 97.25 77 VAL A C 1
ATOM 552 O O . VAL A 1 77 ? 5.345 -7.875 -2.494 1.00 97.25 77 VAL A O 1
ATOM 555 N N . THR A 1 78 ? 6.186 -6.310 -1.137 1.00 96.69 78 THR A N 1
ATOM 556 C CA . THR A 1 78 ? 6.382 -7.165 0.045 1.00 96.69 78 THR A CA 1
ATOM 557 C C . THR A 1 78 ? 5.844 -6.484 1.304 1.00 96.69 78 THR A C 1
ATOM 559 O O . THR A 1 78 ? 5.511 -5.300 1.275 1.00 96.69 78 THR A O 1
ATOM 562 N N . GLY A 1 79 ? 5.815 -7.196 2.436 1.00 94.50 79 GLY A N 1
ATOM 563 C CA . GLY A 1 79 ? 5.435 -6.616 3.735 1.00 94.50 79 GLY A CA 1
ATOM 564 C C . GLY A 1 79 ? 6.341 -5.472 4.215 1.00 94.50 79 GLY A C 1
ATOM 565 O O . GLY A 1 79 ? 5.906 -4.640 5.000 1.00 94.50 79 GLY A O 1
ATOM 566 N N . ASP A 1 80 ? 7.572 -5.366 3.702 1.00 95.56 80 ASP A N 1
ATOM 567 C CA . ASP A 1 80 ? 8.479 -4.254 4.028 1.00 95.56 80 ASP A CA 1
ATOM 568 C C . ASP A 1 80 ? 8.169 -2.981 3.224 1.00 95.56 80 ASP A C 1
ATOM 570 O O . ASP A 1 80 ? 8.534 -1.871 3.617 1.00 95.56 80 ASP A O 1
ATOM 574 N N . THR A 1 81 ? 7.539 -3.133 2.057 1.00 97.50 81 THR A N 1
ATOM 575 C CA . THR A 1 81 ? 7.284 -2.039 1.111 1.00 97.50 81 THR A CA 1
ATOM 576 C C . THR A 1 81 ? 5.821 -1.635 1.053 1.00 97.50 81 THR A C 1
ATOM 578 O O . THR A 1 81 ? 5.545 -0.494 0.690 1.00 97.50 81 THR A O 1
ATOM 581 N N . PHE A 1 82 ? 4.904 -2.516 1.450 1.00 98.25 82 PHE A N 1
ATOM 582 C CA . PHE A 1 82 ? 3.496 -2.222 1.665 1.00 98.25 82 PHE A CA 1
ATOM 583 C C . PHE A 1 82 ? 3.154 -2.456 3.138 1.00 98.25 82 PHE A C 1
ATOM 585 O O . PHE A 1 82 ? 3.016 -3.590 3.585 1.00 98.25 82 PHE A O 1
ATOM 592 N N . THR A 1 83 ? 3.033 -1.363 3.890 1.00 98.31 83 THR A N 1
ATOM 593 C CA . THR A 1 83 ? 2.821 -1.386 5.343 1.00 98.31 83 THR A CA 1
ATOM 594 C C . THR A 1 83 ? 1.522 -0.699 5.737 1.00 98.31 83 THR A C 1
ATOM 596 O O . THR A 1 83 ? 1.046 0.211 5.050 1.00 98.31 83 THR A O 1
ATOM 599 N N . LEU A 1 84 ? 0.973 -1.105 6.880 1.00 98.44 84 LEU A N 1
ATOM 600 C CA . LEU A 1 84 ? -0.212 -0.518 7.489 1.00 98.44 84 LEU A CA 1
ATOM 601 C C . LEU A 1 84 ? 0.091 -0.160 8.948 1.00 98.44 84 LEU A C 1
ATOM 603 O O . LEU A 1 84 ? 0.583 -0.992 9.705 1.00 98.44 84 LEU A O 1
ATOM 607 N N . VAL A 1 85 ? -0.198 1.080 9.348 1.00 98.06 85 VAL A N 1
ATOM 608 C CA . VAL A 1 85 ? 0.053 1.562 10.716 1.00 98.06 85 VAL A CA 1
ATOM 609 C C . VAL A 1 85 ? -1.164 2.275 11.301 1.00 98.06 85 VAL A C 1
ATOM 611 O O . VAL A 1 85 ? -1.860 3.005 10.596 1.00 98.06 85 VAL A O 1
ATOM 614 N N . ALA A 1 86 ? -1.394 2.115 12.603 1.00 96.81 86 ALA A N 1
ATOM 615 C CA . ALA A 1 86 ? -2.325 2.918 13.393 1.00 96.81 86 ALA A CA 1
ATOM 616 C C . ALA A 1 86 ? -1.535 3.739 14.418 1.00 96.81 86 ALA A C 1
ATOM 618 O O . ALA A 1 86 ? -1.090 3.232 15.446 1.00 96.81 86 ALA A O 1
ATOM 619 N N . GLY A 1 87 ? -1.321 5.025 14.134 1.00 92.19 87 GLY A N 1
ATOM 620 C CA . GLY A 1 87 ? -0.458 5.862 14.969 1.00 92.19 87 GLY A CA 1
ATOM 621 C C . GLY A 1 87 ? 0.992 5.364 14.951 1.00 92.19 87 GLY A C 1
ATOM 622 O O . GLY A 1 87 ? 1.681 5.540 13.950 1.00 92.19 87 GLY A O 1
ATOM 623 N N . SER A 1 88 ? 1.453 4.776 16.059 1.00 91.06 88 SER A N 1
ATOM 624 C CA . SER A 1 88 ? 2.790 4.172 16.190 1.00 91.06 88 SER A CA 1
ATOM 625 C C . SER A 1 88 ? 2.812 2.654 16.017 1.00 91.06 88 SER A C 1
ATOM 627 O O . SER A 1 88 ? 3.898 2.080 15.966 1.00 91.06 88 SER A O 1
ATOM 629 N N . ASP A 1 89 ? 1.645 2.014 15.967 1.00 95.44 89 ASP A N 1
ATOM 630 C CA . ASP A 1 89 ? 1.533 0.561 15.984 1.00 95.44 89 ASP A CA 1
ATOM 631 C C . ASP A 1 89 ? 1.455 0.030 14.551 1.00 95.44 89 ASP A C 1
ATOM 633 O O . ASP A 1 89 ? 0.572 0.412 13.778 1.00 95.44 89 ASP A O 1
ATOM 637 N N . THR A 1 90 ? 2.392 -0.846 14.191 1.00 96.50 90 THR A N 1
ATOM 638 C CA . THR A 1 90 ? 2.370 -1.564 12.913 1.00 96.50 90 THR A CA 1
ATOM 639 C C . THR A 1 90 ? 1.351 -2.694 12.974 1.00 96.50 90 THR A C 1
ATOM 641 O O . THR A 1 90 ? 1.291 -3.432 13.958 1.00 96.50 90 THR A O 1
ATOM 644 N N . VAL A 1 91 ? 0.5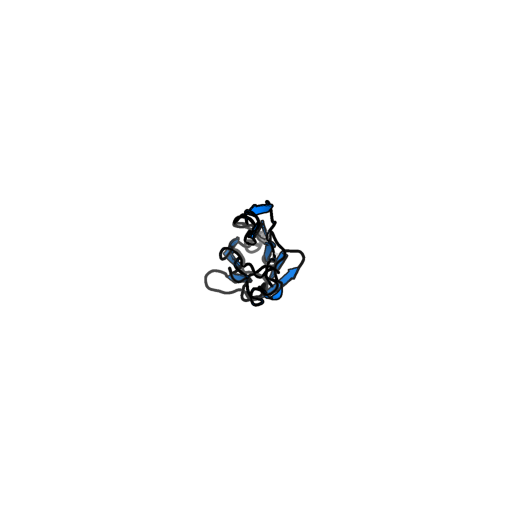49 -2.826 11.921 1.00 97.56 91 VAL A N 1
ATOM 645 C CA . VAL A 1 91 ? -0.349 -3.963 11.721 1.00 97.56 91 VAL A CA 1
ATOM 646 C C . VAL A 1 91 ? 0.397 -5.022 10.924 1.00 97.56 91 VAL A C 1
ATOM 648 O O . VAL A 1 91 ? 0.909 -4.729 9.845 1.00 97.56 91 VAL A O 1
ATOM 651 N N . GLU A 1 92 ? 0.444 -6.239 11.454 1.00 97.38 92 GLU A N 1
ATOM 652 C CA . GLU A 1 92 ? 0.982 -7.399 10.743 1.00 97.38 92 GLU A CA 1
ATOM 653 C C . GLU A 1 92 ? -0.046 -7.927 9.734 1.00 97.38 92 GLU A C 1
ATOM 655 O O . GLU A 1 92 ? -1.260 -7.866 9.958 1.00 97.38 92 GLU A O 1
ATOM 660 N N . GLY A 1 93 ? 0.445 -8.432 8.609 1.00 97.06 93 GLY A N 1
ATOM 661 C CA . GLY A 1 93 ? -0.394 -8.952 7.542 1.00 97.06 93 GLY A CA 1
ATOM 662 C C . GLY A 1 93 ? 0.418 -9.545 6.404 1.00 97.06 93 GLY A C 1
ATOM 663 O O . GLY A 1 93 ? 1.646 -9.426 6.342 1.00 97.06 93 GLY A O 1
ATOM 664 N N . THR A 1 94 ? -0.290 -10.174 5.476 1.00 97.94 94 THR A N 1
ATOM 665 C CA . THR A 1 94 ? 0.300 -10.791 4.293 1.00 97.94 94 THR A CA 1
ATOM 666 C C . THR A 1 94 ? 0.076 -9.919 3.064 1.00 97.94 94 THR A C 1
ATOM 668 O O . THR A 1 94 ? -1.018 -9.412 2.829 1.00 97.94 94 THR A O 1
ATOM 671 N N . VAL A 1 95 ? 1.121 -9.756 2.250 1.00 98.06 95 VAL A N 1
ATOM 672 C CA . VAL A 1 95 ? 1.055 -8.993 0.999 1.00 98.06 95 VAL A CA 1
ATOM 673 C C . VAL A 1 95 ? 1.008 -9.934 -0.198 1.00 98.06 95 VAL A C 1
ATOM 675 O O . VAL A 1 95 ? 1.849 -10.823 -0.342 1.00 98.06 95 VAL A O 1
ATOM 678 N N . PHE A 1 96 ? 0.049 -9.691 -1.084 1.00 95.88 96 PHE A N 1
ATOM 679 C CA . PHE A 1 96 ? -0.131 -10.383 -2.352 1.00 95.88 96 PHE A CA 1
ATOM 680 C C . PHE A 1 96 ? -0.101 -9.384 -3.506 1.00 95.88 96 PHE A C 1
ATOM 682 O O . PHE A 1 96 ? -0.529 -8.239 -3.370 1.00 95.88 96 PHE A O 1
ATOM 689 N N . TYR A 1 97 ? 0.380 -9.823 -4.666 1.00 96.94 97 TYR A N 1
ATOM 690 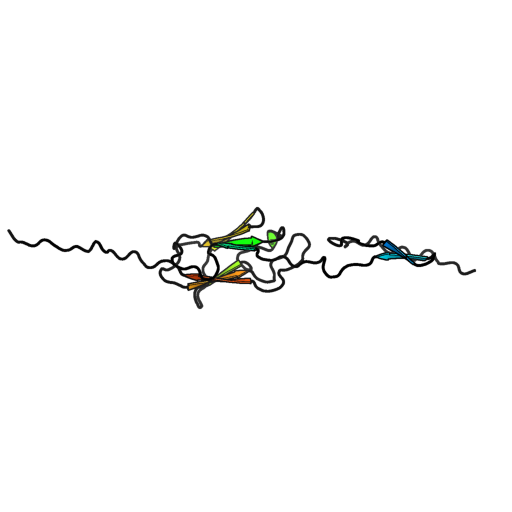C CA . TYR A 1 97 ? 0.374 -9.014 -5.877 1.00 96.94 97 TYR A CA 1
ATOM 691 C C . TYR A 1 97 ? -0.077 -9.836 -7.083 1.00 96.94 97 TYR A C 1
ATOM 693 O O . TYR A 1 97 ? 0.509 -10.876 -7.394 1.00 96.94 97 TYR A O 1
ATOM 701 N N . SER A 1 98 ? -1.107 -9.354 -7.775 1.00 95.00 98 SER A N 1
ATOM 702 C CA . SER A 1 98 ? -1.637 -9.945 -9.008 1.00 95.00 98 SER A CA 1
ATOM 703 C C . SER A 1 98 ? -2.373 -8.892 -9.829 1.00 95.00 98 SER A C 1
ATOM 705 O O . SER A 1 98 ? -2.971 -7.987 -9.255 1.00 95.00 98 SER A O 1
ATOM 707 N N . ASP A 1 99 ? -2.369 -9.015 -11.158 1.00 92.19 99 ASP A N 1
ATOM 708 C CA . ASP A 1 99 ? -3.174 -8.170 -12.059 1.00 92.19 99 ASP A CA 1
ATOM 709 C C . ASP A 1 99 ? -3.059 -6.664 -11.760 1.00 92.19 99 ASP A C 1
ATOM 711 O O . ASP A 1 99 ? -4.053 -5.963 -11.563 1.00 92.19 99 ASP A O 1
ATOM 715 N N . ASN A 1 100 ? -1.824 -6.161 -11.660 1.00 92.88 100 ASN A N 1
ATOM 716 C CA . ASN A 1 100 ? -1.540 -4.752 -11.365 1.00 92.88 100 ASN A CA 1
ATOM 717 C C . ASN A 1 100 ? -2.053 -4.262 -10.004 1.00 92.88 100 ASN A C 1
ATOM 719 O O . ASN A 1 100 ? -2.099 -3.056 -9.771 1.00 92.88 100 ASN A O 1
ATOM 723 N N . THR A 1 101 ? -2.396 -5.176 -9.099 1.00 97.38 101 THR A N 1
ATOM 724 C CA . THR A 1 101 ? -3.008 -4.866 -7.811 1.00 97.38 101 THR A CA 1
ATOM 725 C C . THR A 1 101 ? -2.183 -5.476 -6.686 1.00 97.38 101 THR A C 1
ATOM 727 O O . THR A 1 101 ? -1.973 -6.688 -6.650 1.00 97.38 101 THR A O 1
ATOM 730 N N . ALA A 1 102 ? -1.714 -4.635 -5.763 1.00 98.00 102 ALA A N 1
ATOM 731 C CA . ALA A 1 102 ? -1.189 -5.091 -4.479 1.00 98.00 102 ALA A CA 1
ATOM 732 C C . ALA A 1 102 ? -2.332 -5.170 -3.471 1.00 98.00 102 ALA A C 1
ATOM 734 O O . ALA A 1 102 ? -3.163 -4.263 -3.420 1.00 98.00 102 ALA A O 1
ATOM 735 N N . VAL A 1 103 ? -2.348 -6.224 -2.664 1.00 98.25 103 VAL A N 1
ATOM 736 C CA . VAL A 1 103 ? -3.304 -6.450 -1.580 1.00 98.25 103 VAL A CA 1
ATOM 737 C C . VAL A 1 103 ? -2.522 -6.742 -0.308 1.00 98.25 103 VAL A C 1
ATOM 739 O O . VAL A 1 103 ? -1.613 -7.563 -0.320 1.00 98.25 103 VAL A O 1
ATOM 742 N N . PHE A 1 104 ? -2.872 -6.058 0.768 1.00 98.56 104 PHE A N 1
ATOM 743 C CA . PHE A 1 104 ? -2.438 -6.302 2.130 1.00 98.56 104 PHE A CA 1
ATOM 744 C C . PHE A 1 104 ? -3.642 -6.866 2.890 1.00 98.56 104 PHE A C 1
ATOM 746 O O . PHE A 1 104 ? -4.658 -6.180 3.025 1.00 98.56 104 PHE A O 1
ATOM 753 N N . ASP A 1 105 ? -3.510 -8.106 3.346 1.00 98.06 105 ASP A N 1
ATOM 754 C CA . ASP A 1 105 ? -4.482 -8.861 4.141 1.00 98.06 105 ASP A CA 1
ATOM 755 C C . ASP A 1 105 ? -4.010 -8.857 5.607 1.00 98.06 105 ASP A C 1
ATOM 757 O O . ASP A 1 105 ? -2.997 -9.498 5.913 1.00 98.06 105 ASP A O 1
ATOM 761 N N . PRO A 1 106 ? -4.633 -8.067 6.503 1.00 97.88 106 PRO A N 1
ATOM 762 C CA . PRO A 1 106 ? -4.267 -8.042 7.916 1.00 97.88 106 PRO A CA 1
ATOM 763 C C . PRO A 1 106 ? -4.446 -9.415 8.584 1.00 97.88 106 PRO A C 1
ATOM 765 O O . PRO A 1 106 ? -5.490 -10.044 8.448 1.00 97.88 106 PRO A O 1
ATOM 768 N N . ASP A 1 107 ? -3.491 -9.840 9.420 1.00 97.25 107 ASP A N 1
ATOM 769 C CA . ASP A 1 107 ? -3.547 -11.156 10.093 1.00 97.25 107 ASP A CA 1
ATOM 770 C C . ASP A 1 107 ? -4.738 -11.300 11.069 1.00 97.25 107 ASP A C 1
ATOM 772 O O . ASP A 1 107 ? -5.081 -12.399 11.520 1.00 97.25 107 ASP A O 1
ATOM 776 N N . GLY A 1 108 ? -5.371 -10.184 11.433 1.00 95.81 108 GLY A N 1
ATOM 777 C CA . GLY A 1 108 ? -6.576 -10.150 12.244 1.00 95.81 108 GLY A CA 1
ATOM 778 C C . GLY A 1 108 ? -7.358 -8.855 12.065 1.00 95.81 108 GLY A C 1
ATOM 779 O O . GLY A 1 108 ? -6.880 -7.891 11.468 1.00 95.81 108 GLY A O 1
ATOM 780 N N . ASN A 1 109 ? -8.569 -8.832 12.625 1.00 97.19 109 ASN A N 1
ATOM 781 C CA . ASN A 1 109 ? -9.449 -7.675 12.520 1.00 97.19 109 ASN A CA 1
ATOM 782 C C . ASN A 1 109 ? -8.776 -6.402 13.046 1.00 97.19 109 ASN A C 1
ATOM 784 O O . ASN A 1 109 ? -8.221 -6.365 14.148 1.00 97.19 109 ASN A O 1
ATOM 788 N N . LEU A 1 110 ? -8.927 -5.335 12.272 1.00 97.81 110 LEU A N 1
ATOM 789 C CA . LEU A 1 110 ? -8.557 -3.983 12.643 1.00 97.81 110 LEU A CA 1
ATOM 790 C C . LEU A 1 110 ? -9.382 -3.507 13.851 1.00 97.81 110 LEU A C 1
ATOM 792 O O . LEU A 1 110 ? -10.513 -3.935 14.089 1.00 97.81 110 LEU A O 1
ATOM 796 N N . ALA A 1 111 ? -8.826 -2.579 14.622 1.00 97.50 111 ALA A N 1
ATOM 797 C CA . ALA A 1 111 ? -9.525 -1.946 15.729 1.00 97.50 111 ALA A CA 1
ATOM 798 C C . ALA A 1 111 ? -10.660 -1.057 15.204 1.00 97.50 111 ALA A C 1
ATOM 800 O O . ALA A 1 111 ? -10.531 -0.413 14.162 1.00 97.50 111 ALA A O 1
ATOM 801 N N . TYR A 1 112 ? -11.773 -0.998 15.935 1.00 97.25 112 TYR A N 1
ATOM 802 C CA . TYR A 1 112 ? -12.901 -0.122 15.616 1.00 97.25 112 TYR A CA 1
ATOM 803 C C . TYR A 1 112 ? -12.548 1.357 15.816 1.00 97.25 112 TYR A C 1
ATOM 805 O O . TYR A 1 112 ? -11.674 1.694 16.616 1.00 97.25 112 TYR A O 1
ATOM 813 N N . ALA A 1 113 ? -13.248 2.239 15.097 1.00 96.69 113 ALA A N 1
ATOM 814 C CA . ALA A 1 113 ? -13.110 3.696 15.165 1.00 96.69 113 ALA A CA 1
ATOM 815 C C . ALA A 1 113 ? -11.649 4.194 15.113 1.00 96.69 113 ALA A C 1
ATOM 817 O O . ALA A 1 113 ? -11.291 5.183 15.754 1.00 96.69 113 ALA A O 1
ATOM 818 N N . THR A 1 114 ? -10.795 3.488 14.369 1.00 98.06 114 THR A N 1
ATOM 819 C CA . THR A 1 114 ? -9.348 3.713 14.333 1.00 98.06 114 THR A CA 1
ATOM 820 C C . THR A 1 114 ? -8.932 4.166 12.942 1.00 98.06 114 THR A C 1
ATOM 822 O O . THR A 1 114 ? -9.341 3.582 11.936 1.00 98.06 114 THR A O 1
ATOM 825 N N . THR A 1 115 ? -8.122 5.225 12.881 1.00 98.31 115 THR A N 1
ATOM 826 C CA . THR A 1 115 ? -7.531 5.707 11.631 1.00 98.31 115 THR A CA 1
ATOM 827 C C . THR A 1 115 ? -6.237 4.962 11.344 1.00 98.31 115 THR A C 1
ATOM 829 O O . THR A 1 115 ? -5.282 5.027 12.119 1.00 98.31 115 THR A O 1
ATOM 832 N N . TYR A 1 116 ? -6.201 4.311 10.190 1.00 98.50 116 TYR A N 1
ATOM 833 C CA . TYR A 1 116 ? -5.038 3.617 9.670 1.00 98.50 116 TYR A CA 1
ATOM 834 C C . TYR A 1 116 ? -4.381 4.427 8.557 1.00 98.50 116 TYR A C 1
ATOM 836 O O . TYR A 1 116 ? -5.053 5.137 7.808 1.00 98.50 116 TYR A O 1
ATOM 844 N N . THR A 1 117 ? -3.061 4.308 8.446 1.00 98.44 117 THR A N 1
ATOM 845 C CA . THR A 1 117 ? -2.259 4.838 7.342 1.00 98.44 117 THR A CA 1
ATOM 846 C C . THR A 1 117 ? -1.593 3.679 6.621 1.00 98.44 117 THR A C 1
ATOM 848 O O . THR A 1 117 ? -0.733 3.004 7.184 1.00 98.44 117 THR A O 1
ATOM 851 N N . ALA A 1 118 ? -1.973 3.467 5.370 1.00 98.38 118 ALA A N 1
ATOM 852 C CA . ALA A 1 118 ? -1.303 2.544 4.475 1.00 98.38 118 ALA A CA 1
ATOM 853 C C . ALA A 1 118 ? -0.186 3.277 3.721 1.00 98.38 118 ALA A C 1
ATOM 855 O O . ALA A 1 118 ? -0.342 4.439 3.330 1.00 98.38 118 ALA A O 1
ATOM 856 N N . THR A 1 119 ? 0.953 2.613 3.545 1.00 98.44 119 THR A N 1
ATOM 857 C CA . THR A 1 119 ? 2.130 3.159 2.863 1.00 98.44 119 THR A CA 1
ATOM 858 C C . THR A 1 119 ? 2.664 2.156 1.855 1.00 98.44 119 THR A C 1
ATOM 860 O O . THR A 1 119 ? 3.003 1.036 2.224 1.00 98.44 119 THR A O 1
ATOM 863 N N . LEU A 1 120 ? 2.808 2.599 0.609 1.00 98.31 120 LEU A N 1
ATOM 864 C CA . LEU A 1 120 ? 3.624 1.9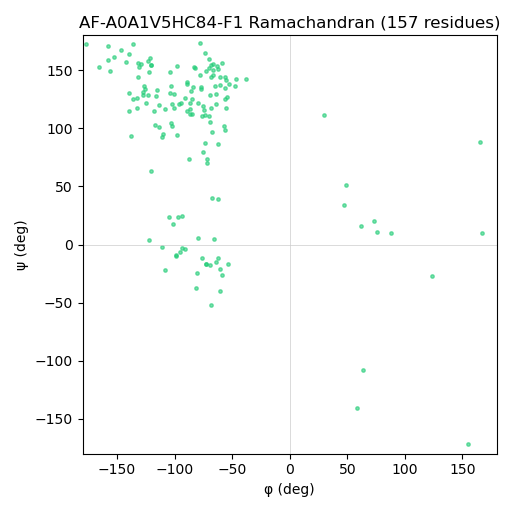61 -0.417 1.00 98.31 120 LEU A CA 1
ATOM 865 C C . LEU A 1 120 ? 4.931 2.739 -0.563 1.00 98.31 120 LEU A C 1
ATOM 867 O O . LEU A 1 120 ? 4.916 3.937 -0.839 1.00 98.31 120 LEU A O 1
ATOM 871 N N . SER A 1 121 ? 6.061 2.075 -0.348 1.00 98.12 121 SER A N 1
ATOM 872 C CA . SER A 1 121 ? 7.382 2.699 -0.409 1.00 98.12 121 SER A CA 1
ATOM 873 C C . SER A 1 121 ? 7.801 3.021 -1.844 1.00 98.12 121 SER A C 1
ATOM 875 O O . SER A 1 121 ? 7.542 2.242 -2.760 1.00 98.12 121 SER A O 1
ATOM 877 N N . ALA A 1 122 ? 8.588 4.086 -2.017 1.00 95.12 122 ALA A N 1
ATOM 878 C CA . ALA A 1 122 ? 9.307 4.381 -3.258 1.00 95.12 122 ALA A CA 1
ATOM 879 C C . ALA A 1 122 ? 10.196 3.217 -3.755 1.00 95.12 122 ALA A C 1
ATOM 881 O O . ALA A 1 122 ? 10.607 3.188 -4.907 1.00 95.12 122 ALA A O 1
ATOM 882 N N . ASN A 1 123 ? 10.501 2.231 -2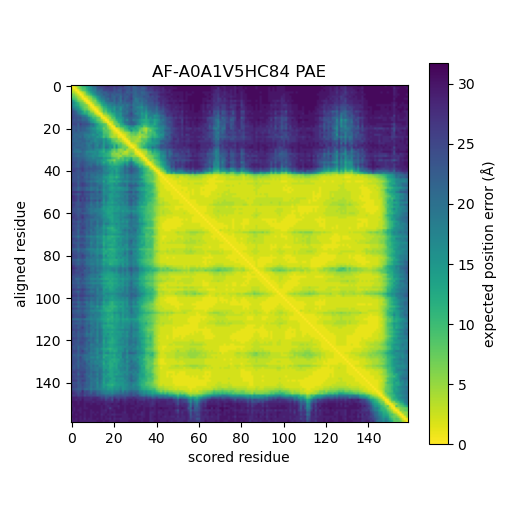.906 1.00 95.12 123 ASN A N 1
ATOM 883 C CA . ASN A 1 123 ? 11.284 1.056 -3.291 1.00 95.12 123 ASN A CA 1
ATOM 884 C C . ASN A 1 123 ? 10.509 0.017 -4.120 1.00 95.12 123 ASN A C 1
ATOM 886 O O . ASN A 1 123 ? 11.144 -0.892 -4.658 1.00 95.12 123 ASN A O 1
ATOM 890 N N . VAL A 1 124 ? 9.181 0.135 -4.227 1.00 96.69 124 VAL A N 1
ATOM 891 C CA . VAL A 1 124 ? 8.370 -0.699 -5.125 1.00 96.69 124 VAL A CA 1
ATOM 892 C C . VAL A 1 124 ? 8.678 -0.307 -6.568 1.00 96.69 124 VAL A C 1
ATOM 894 O O . VAL A 1 124 ? 8.628 0.876 -6.906 1.00 96.69 124 VAL A O 1
ATOM 897 N N . LYS A 1 125 ? 9.001 -1.288 -7.416 1.00 92.12 125 LYS A N 1
ATOM 898 C CA . LYS A 1 125 ? 9.456 -1.066 -8.795 1.00 92.12 125 LYS A CA 1
ATOM 899 C C . LYS A 1 125 ? 8.588 -1.784 -9.805 1.00 92.12 125 LYS A C 1
ATOM 901 O O . LYS A 1 125 ? 7.936 -2.774 -9.486 1.00 92.12 125 LYS A O 1
ATOM 906 N N . ASP A 1 126 ? 8.619 -1.300 -11.036 1.00 91.75 126 ASP A N 1
ATOM 907 C CA . ASP A 1 126 ? 8.095 -2.033 -12.177 1.00 91.75 126 ASP A CA 1
ATOM 908 C C . ASP A 1 126 ? 9.027 -3.144 -12.676 1.00 91.75 126 ASP A C 1
ATOM 910 O O . ASP A 1 126 ? 10.168 -3.287 -12.230 1.00 91.75 126 ASP A O 1
ATOM 914 N N . ASN A 1 127 ? 8.539 -3.931 -13.638 1.00 87.12 127 ASN A N 1
ATOM 915 C CA . ASN A 1 127 ? 9.325 -4.978 -14.301 1.00 87.12 127 ASN A CA 1
ATOM 916 C C . ASN A 1 127 ? 10.544 -4.446 -15.082 1.00 87.12 127 ASN A C 1
ATOM 918 O O . ASN A 1 127 ? 11.373 -5.237 -15.537 1.00 87.12 127 ASN A O 1
ATOM 922 N N . LEU A 1 128 ? 10.645 -3.130 -15.283 1.00 84.69 128 LEU A N 1
ATOM 923 C CA . LEU A 1 128 ? 11.784 -2.460 -15.910 1.00 84.69 128 LEU A CA 1
ATOM 924 C C . LEU A 1 128 ? 12.785 -1.936 -14.864 1.00 84.69 128 LEU A C 1
ATOM 926 O O . LEU A 1 128 ? 13.885 -1.520 -15.224 1.00 84.69 128 LEU A O 1
ATOM 930 N N . GLY A 1 129 ? 12.448 -2.027 -13.575 1.00 85.56 129 GLY A N 1
ATOM 931 C CA . GLY A 1 129 ? 13.260 -1.568 -12.455 1.00 85.56 129 GLY A CA 1
ATOM 932 C C . GLY A 1 129 ? 13.039 -0.101 -12.079 1.00 85.56 129 GLY A C 1
ATOM 933 O O . GLY A 1 129 ? 13.802 0.414 -11.253 1.00 85.56 129 GLY A O 1
ATOM 934 N N . VAL A 1 130 ? 12.025 0.561 -12.643 1.00 86.19 130 VAL A N 1
ATOM 935 C CA . VAL A 1 130 ? 11.663 1.951 -12.343 1.00 86.19 130 VAL A CA 1
ATOM 936 C C . VAL A 1 130 ? 10.858 1.994 -11.038 1.00 86.19 130 VAL A C 1
ATOM 938 O O . V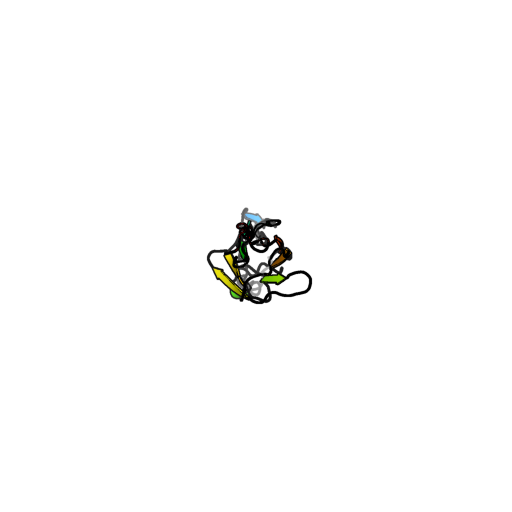AL A 1 130 ? 9.829 1.324 -10.938 1.00 86.19 130 VAL A O 1
ATOM 941 N N . PRO A 1 131 ? 11.315 2.733 -10.011 1.00 92.62 131 PRO A N 1
ATOM 942 C CA . PRO A 1 131 ? 10.609 2.853 -8.735 1.00 92.62 131 PRO A CA 1
ATOM 9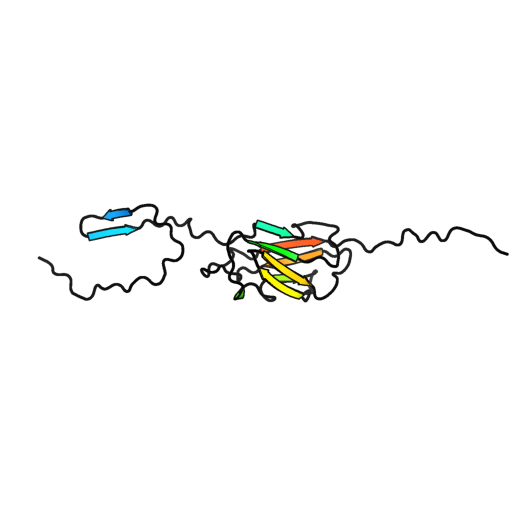43 C C . PRO A 1 131 ? 9.363 3.741 -8.830 1.00 92.62 131 PRO A C 1
ATOM 945 O O . PRO A 1 131 ? 9.245 4.550 -9.747 1.00 92.62 131 PRO A O 1
ATOM 948 N N . LEU A 1 132 ? 8.476 3.668 -7.833 1.00 91.25 132 LEU A N 1
ATOM 949 C CA . LEU A 1 132 ? 7.516 4.750 -7.585 1.00 91.25 132 LEU A CA 1
ATOM 950 C C . LEU A 1 132 ? 8.267 6.078 -7.373 1.00 91.25 132 LEU A C 1
ATOM 952 O O . LEU A 1 132 ? 9.332 6.110 -6.757 1.00 91.25 132 LEU A O 1
ATOM 956 N N . GLU A 1 133 ? 7.689 7.186 -7.842 1.00 91.44 133 GLU A N 1
ATOM 957 C CA . GLU A 1 133 ? 8.323 8.511 -7.737 1.00 91.44 133 GLU A CA 1
ATOM 958 C C . GLU A 1 133 ? 8.573 8.919 -6.273 1.00 91.44 133 GLU A C 1
ATOM 960 O O . GLU A 1 133 ? 9.610 9.489 -5.940 1.00 91.44 133 GLU A O 1
ATOM 965 N N . ASN A 1 134 ? 7.618 8.614 -5.392 1.00 92.88 134 ASN A N 1
ATOM 966 C CA . ASN A 1 134 ? 7.662 8.896 -3.961 1.00 92.88 134 ASN A CA 1
ATOM 967 C C . ASN A 1 134 ? 6.931 7.792 -3.187 1.00 92.88 134 ASN A C 1
ATOM 969 O O . ASN A 1 134 ? 6.158 7.025 -3.766 1.00 92.88 134 ASN A O 1
ATOM 973 N N . ASP A 1 135 ? 7.110 7.768 -1.863 1.00 96.62 135 ASP A N 1
ATOM 974 C CA . ASP A 1 135 ? 6.231 6.996 -0.985 1.00 96.62 135 ASP A CA 1
ATOM 975 C C . ASP A 1 135 ? 4.775 7.433 -1.196 1.00 96.62 135 ASP A C 1
ATOM 977 O O . ASP A 1 135 ? 4.432 8.609 -1.036 1.00 96.62 135 ASP A O 1
ATOM 981 N N . PHE A 1 136 ? 3.905 6.477 -1.496 1.00 97.56 136 PHE A N 1
ATOM 982 C CA . PHE A 1 136 ? 2.478 6.713 -1.620 1.00 97.56 136 PHE A CA 1
ATOM 983 C C . PHE A 1 136 ? 1.783 6.356 -0.308 1.00 97.56 136 PHE A C 1
ATOM 985 O O . PHE A 1 136 ? 1.859 5.223 0.164 1.00 97.56 136 PHE A O 1
ATOM 992 N N . ARG A 1 137 ? 1.104 7.332 0.299 1.00 97.94 137 ARG A N 1
ATOM 993 C CA . ARG A 1 137 ? 0.471 7.188 1.615 1.00 97.94 137 ARG A CA 1
ATOM 994 C C . ARG A 1 137 ? -0.995 7.552 1.534 1.00 97.94 137 ARG A C 1
ATOM 996 O O . ARG A 1 137 ? -1.342 8.600 0.991 1.00 97.94 137 ARG A O 1
ATOM 1003 N N . TRP A 1 138 ? -1.849 6.730 2.127 1.00 98.38 138 TRP A N 1
ATOM 1004 C CA . TRP A 1 138 ? -3.261 7.053 2.258 1.00 98.38 138 TRP A CA 1
ATOM 1005 C C . TRP A 1 138 ? -3.826 6.597 3.592 1.00 98.38 138 TRP A C 1
ATOM 1007 O O . TRP A 1 138 ? -3.274 5.720 4.250 1.00 98.38 138 TRP A O 1
ATOM 1017 N N . THR A 1 139 ? -4.923 7.230 3.997 1.00 98.44 139 THR A N 1
ATOM 1018 C CA . THR A 1 139 ? -5.566 6.973 5.280 1.00 98.44 139 THR A CA 1
ATOM 1019 C C . THR A 1 139 ? -6.998 6.509 5.091 1.00 98.44 139 THR A C 1
ATOM 1021 O O . THR A 1 139 ? -7.636 6.833 4.089 1.00 98.44 139 THR A O 1
ATOM 1024 N N . PHE A 1 140 ? -7.504 5.760 6.062 1.00 98.62 140 PHE A N 1
ATOM 1025 C CA . PHE A 1 140 ? -8.914 5.403 6.185 1.00 98.62 140 PHE A CA 1
ATOM 1026 C C . PHE A 1 140 ? -9.260 5.162 7.656 1.00 98.62 140 PHE A C 1
ATOM 1028 O O . PHE A 1 140 ? -8.370 4.931 8.475 1.00 98.62 140 PHE A O 1
ATOM 1035 N N . THR A 1 141 ? -10.545 5.211 7.991 1.00 98.56 141 THR A N 1
ATOM 1036 C CA . THR A 1 141 ? -11.043 5.019 9.355 1.00 98.56 141 THR A CA 1
ATOM 1037 C C . THR A 1 141 ? -12.048 3.875 9.392 1.00 98.56 141 THR A C 1
ATOM 1039 O O . THR A 1 141 ? -13.005 3.841 8.612 1.00 98.56 141 THR A O 1
ATOM 1042 N N . THR A 1 142 ? -11.840 2.935 10.310 1.00 98.31 142 THR A N 1
ATOM 1043 C CA . THR A 1 142 ? -12.736 1.790 10.501 1.00 98.31 142 THR A CA 1
ATOM 1044 C C . THR A 1 142 ? -14.078 2.199 11.104 1.00 98.31 142 THR A C 1
ATOM 1046 O O . THR A 1 142 ? -14.234 3.264 11.706 1.00 98.31 142 THR A O 1
ATOM 1049 N N . GLN A 1 143 ? -15.081 1.345 10.924 1.00 97.44 143 GLN A N 1
ATOM 1050 C CA . GLN A 1 143 ? -16.406 1.514 11.506 1.00 97.44 143 GLN A CA 1
ATOM 1051 C C . GLN A 1 143 ? -16.362 1.595 13.032 1.00 97.44 143 GLN A C 1
ATOM 1053 O O . GLN A 1 143 ? -15.444 1.095 13.682 1.00 97.44 143 GLN A O 1
ATOM 1058 N N . ASN A 1 144 ? -17.387 2.220 13.608 1.00 95.88 144 ASN A N 1
ATOM 1059 C CA . ASN A 1 144 ? -17.591 2.193 15.051 1.00 95.88 144 ASN A CA 1
ATOM 1060 C C . ASN A 1 144 ? -17.922 0.773 15.511 1.00 95.88 144 ASN A C 1
ATOM 1062 O O . ASN A 1 144 ? -18.470 -0.022 14.742 1.00 95.88 144 ASN A O 1
ATOM 1066 N N . GLU A 1 145 ? -17.641 0.480 16.780 1.00 92.31 145 GLU A N 1
ATOM 1067 C CA . GLU A 1 145 ? -18.126 -0.750 17.399 1.00 92.31 145 GLU A CA 1
ATOM 1068 C C . GLU A 1 145 ? -19.645 -0.856 17.208 1.00 92.31 145 GLU A C 1
ATOM 1070 O O . GLU A 1 145 ? -20.347 0.157 17.360 1.00 92.31 145 GLU A O 1
ATOM 1075 N N . PRO A 1 146 ? -20.178 -2.049 16.882 1.00 88.12 146 PRO A N 1
ATOM 1076 C CA . PRO A 1 146 ? -21.611 -2.266 16.839 1.00 88.12 146 PRO A CA 1
ATOM 1077 C C . PRO A 1 146 ? -22.195 -1.922 18.208 1.00 88.12 146 PRO A C 1
ATOM 1079 O O . PRO A 1 146 ? -22.068 -2.678 19.170 1.00 88.12 146 PRO A O 1
ATOM 1082 N N . THR A 1 147 ? -22.813 -0.748 18.329 1.00 78.12 147 THR A N 1
ATOM 1083 C CA . THR A 1 147 ? -23.530 -0.412 19.552 1.00 78.12 147 THR A CA 1
ATOM 1084 C C . THR A 1 147 ? -24.733 -1.332 19.608 1.00 78.12 147 THR A C 1
ATOM 1086 O O . THR A 1 147 ? -25.588 -1.250 18.724 1.00 78.12 147 THR A O 1
ATOM 1089 N N . ASP A 1 148 ? -24.811 -2.178 20.630 1.00 66.75 148 ASP A N 1
ATOM 1090 C CA . ASP A 1 148 ? -26.032 -2.902 20.960 1.00 66.75 148 ASP A CA 1
ATOM 1091 C C . ASP A 1 148 ? -27.122 -1.876 21.316 1.00 66.75 148 ASP A C 1
ATOM 1093 O O . ASP A 1 148 ? -27.283 -1.442 22.458 1.00 66.75 148 ASP A O 1
ATOM 1097 N N . LYS A 1 149 ? -27.830 -1.385 20.297 1.00 56.28 149 LYS A N 1
ATOM 1098 C CA . LYS A 1 149 ? -29.010 -0.529 20.463 1.00 56.28 149 LYS A CA 1
ATOM 1099 C C . LYS A 1 149 ? -30.251 -1.365 20.795 1.00 56.28 149 LYS A C 1
ATOM 1101 O O . LYS A 1 149 ? -31.317 -0.781 20.966 1.00 56.28 149 LYS A O 1
ATOM 1106 N N . ASP A 1 150 ? -30.086 -2.673 21.004 1.00 58.38 150 ASP A N 1
ATOM 1107 C CA . ASP A 1 150 ? -31.103 -3.594 21.504 1.00 58.38 150 ASP A CA 1
ATOM 1108 C C . ASP A 1 150 ? -30.872 -3.974 22.975 1.00 58.38 150 ASP A C 1
ATOM 1110 O O . ASP A 1 150 ? -31.479 -4.908 23.500 1.00 58.38 150 ASP A O 1
ATOM 1114 N N . GLY A 1 151 ? -30.163 -3.115 23.716 1.00 54.06 151 GLY A N 1
ATOM 1115 C CA . GLY A 1 151 ? -30.330 -2.936 25.159 1.00 54.06 151 GLY A CA 1
ATOM 1116 C C . GLY A 1 151 ? -31.728 -2.431 25.559 1.00 54.06 151 GLY A C 1
ATOM 1117 O O . GLY A 1 151 ? -31.852 -1.609 26.469 1.00 54.06 151 GLY A O 1
ATOM 1118 N N . SER A 1 152 ? -32.797 -2.917 24.915 1.00 58.22 152 SER A N 1
ATOM 1119 C CA . SER A 1 152 ? -34.162 -2.805 25.420 1.00 58.22 152 SER A CA 1
ATOM 1120 C C . SER A 1 152 ? -34.354 -3.732 26.615 1.00 58.22 152 SER A C 1
ATOM 1122 O O . SER A 1 152 ? -35.054 -4.739 26.566 1.00 58.22 152 SER A O 1
ATOM 1124 N N . CYS A 1 153 ? -33.776 -3.336 27.745 1.00 57.72 153 CYS A N 1
ATOM 1125 C CA . CYS A 1 153 ? -34.266 -3.727 29.056 1.00 57.72 153 CYS A CA 1
ATOM 1126 C C . CYS A 1 153 ? -35.585 -2.976 29.333 1.00 57.72 153 CYS A C 1
ATOM 1128 O O . CYS A 1 153 ? -35.620 -2.060 30.151 1.00 57.72 153 CYS A O 1
ATOM 1130 N N . PHE A 1 154 ? -36.678 -3.312 28.631 1.00 65.81 154 PHE A N 1
ATOM 1131 C CA . PHE A 1 154 ? -37.997 -2.705 28.870 1.00 65.81 154 PHE A CA 1
ATOM 1132 C C . PHE A 1 154 ? -39.132 -3.751 28.841 1.00 65.81 154 PHE A C 1
ATOM 1134 O O . PHE A 1 154 ? -39.660 -4.065 27.780 1.00 65.81 154 PHE A O 1
ATOM 1141 N N . ILE A 1 155 ? -39.470 -4.275 30.032 1.00 57.47 155 ILE A N 1
ATOM 1142 C CA . ILE A 1 155 ? -40.765 -4.775 30.585 1.00 57.47 155 ILE A CA 1
ATOM 1143 C C . ILE A 1 155 ? -40.343 -5.572 31.849 1.00 57.47 155 ILE A C 1
ATOM 1145 O O . ILE A 1 155 ? -39.856 -6.689 31.746 1.00 57.47 155 ILE A O 1
ATOM 1149 N N . SER A 1 156 ? -40.216 -4.989 33.057 1.00 68.62 156 SER A N 1
ATOM 1150 C CA . SER A 1 156 ? -41.302 -4.638 34.008 1.00 68.62 156 SER A CA 1
ATOM 1151 C C . SER A 1 156 ? -42.487 -5.606 33.875 1.00 68.62 156 SER A C 1
ATOM 1153 O O . SER A 1 156 ? -43.164 -5.565 32.865 1.00 68.62 156 SER A O 1
ATOM 1155 N N . VAL A 1 157 ? -42.842 -6.500 34.803 1.00 55.75 157 VAL A N 1
ATOM 1156 C CA . VAL A 1 157 ? -43.134 -6.320 36.234 1.00 55.75 157 VAL A CA 1
ATOM 1157 C C . VAL A 1 157 ? -43.144 -7.709 36.904 1.00 55.75 157 VAL A C 1
ATOM 1159 O O . VAL A 1 157 ? -43.449 -8.712 36.265 1.00 55.75 157 VAL A O 1
ATOM 1162 N N . ALA A 1 158 ? -42.837 -7.730 38.202 1.00 56.69 158 ALA A N 1
ATOM 1163 C CA . ALA A 1 158 ? -42.931 -8.853 39.133 1.00 56.69 158 ALA A CA 1
ATOM 1164 C C . ALA A 1 158 ? -44.146 -9.791 38.956 1.00 56.69 158 ALA A C 1
ATOM 1166 O O . ALA A 1 158 ? -45.278 -9.327 38.794 1.00 56.69 158 ALA A O 1
ATOM 1167 N N . ARG A 1 159 ? -43.911 -11.095 39.155 1.00 55.16 159 ARG A N 1
ATOM 1168 C CA . ARG A 1 159 ? -44.794 -12.003 39.900 1.00 55.16 159 ARG A CA 1
ATOM 1169 C C . ARG A 1 159 ? -44.023 -13.201 40.429 1.00 55.16 159 ARG A C 1
ATOM 1171 O O . ARG A 1 159 ? -43.219 -13.755 39.653 1.00 55.16 159 ARG A O 1
#

Foldseek 3Di:
DDDDDPPPPDDDPPAPDFFDQPDWDDDPPPDTDGDTDPCRLDFKDFPAWVVGFAAEAAAQQDKIKTAIPAAWDQVQFFCVQKWKDFPPRTFDFGWDDDDRMIITGGPDGHDAQTKMKIWGAQSTGHPSRRGHPGIDIGIYTHHHDPPPPVPPPDDDDDD

pLDDT: mean 80.21, std 22.17, range [32.47, 98.62]

Nearest PDB structures (foldseek):
  4qra-assembly2_B  TM=7.274E-01  e=3.517E-05  Mycobacterium tuberculosis H37Rv
  5a42-assembly1_A  TM=7.549E-01  e=1.764E-04  Escherichia coli K-12
  4qrb-assembly1_A  TM=7.231E-01  e=1.088E-04  Mycobacterium tuberculosis H37Rv
  7a1c-assembly1_A  TM=7.263E-01  e=1.211E-04  Mycobacterium tuberculosis H37Rv
  4zjg-assembly1_A  TM=7.558E-01  e=1.599E-03  Escherichia coli K-12

Mean predicted aligned error: 12.78 Å